Protein AF-A0A2W4RVE9-F1 (afdb_monomer_lite)

Structure (mmCIF, N/CA/C/O backbone):
data_AF-A0A2W4RVE9-F1
#
_entry.id   AF-A0A2W4RVE9-F1
#
loop_
_atom_site.group_PDB
_atom_site.id
_atom_site.type_symbol
_atom_site.label_atom_id
_atom_site.label_alt_id
_atom_site.label_comp_id
_atom_site.label_asym_id
_atom_site.label_entity_id
_atom_site.label_seq_id
_atom_site.pdbx_PDB_ins_code
_atom_site.Cartn_x
_atom_site.Cartn_y
_atom_site.Cartn_z
_atom_site.occupancy
_atom_site.B_iso_or_equiv
_atom_site.auth_seq_id
_atom_site.auth_comp_id
_atom_site.auth_asym_id
_atom_site.auth_atom_id
_atom_site.pdbx_PDB_model_num
ATOM 1 N N . MET A 1 1 ? -17.950 11.766 -15.616 1.00 36.06 1 MET A N 1
ATOM 2 C CA . MET A 1 1 ? -17.061 11.881 -16.793 1.00 36.06 1 MET A CA 1
ATOM 3 C C . MET A 1 1 ? -15.650 11.840 -16.234 1.00 36.06 1 MET A C 1
ATOM 5 O O . MET A 1 1 ? -15.195 12.850 -15.723 1.00 36.06 1 MET A O 1
ATOM 9 N N . ASN A 1 2 ? -15.035 10.657 -16.180 1.00 42.25 2 ASN A N 1
ATOM 10 C CA . ASN A 1 2 ? -13.788 10.447 -15.437 1.00 42.25 2 ASN A CA 1
ATOM 11 C C . ASN A 1 2 ? -12.613 10.933 -16.297 1.00 42.25 2 ASN A C 1
ATOM 13 O O . ASN A 1 2 ? -12.399 10.407 -17.390 1.00 42.25 2 ASN A O 1
ATOM 17 N N . ARG A 1 3 ? -11.886 11.955 -15.838 1.00 46.56 3 ARG A N 1
ATOM 18 C CA . ARG A 1 3 ? -10.631 12.409 -16.450 1.00 46.56 3 ARG A CA 1
ATOM 19 C C . ARG A 1 3 ? -9.486 11.777 -15.667 1.00 46.56 3 ARG A C 1
ATOM 21 O O . ARG A 1 3 ? -9.161 12.249 -14.592 1.00 46.56 3 ARG A O 1
ATOM 28 N N . GLY A 1 4 ? -8.912 10.696 -16.185 1.00 54.06 4 GLY A N 1
ATOM 29 C CA . GLY A 1 4 ? -7.700 10.107 -15.614 1.00 54.06 4 GLY A CA 1
ATOM 30 C C . GLY A 1 4 ? -6.490 10.492 -16.451 1.00 54.06 4 GLY A C 1
ATOM 31 O O . GLY A 1 4 ? -6.501 10.279 -17.667 1.00 54.06 4 GLY A O 1
ATOM 32 N N . SER A 1 5 ? -5.462 11.062 -15.824 1.00 63.12 5 SER A N 1
ATOM 33 C CA . SER A 1 5 ? -4.137 11.143 -16.436 1.00 63.12 5 SER A CA 1
ATOM 34 C C . SER A 1 5 ? -3.454 9.778 -16.293 1.00 63.12 5 SER A C 1
ATOM 36 O O . SER A 1 5 ? -3.726 9.043 -15.341 1.00 63.12 5 SER A O 1
ATOM 38 N N . ARG A 1 6 ? -2.649 9.384 -17.286 1.00 70.38 6 ARG A N 1
ATOM 39 C CA . ARG A 1 6 ? -1.879 8.135 -17.251 1.00 70.38 6 ARG A CA 1
ATOM 40 C C . ARG A 1 6 ? -0.422 8.443 -17.527 1.00 70.38 6 ARG A C 1
ATOM 42 O O . ARG A 1 6 ? -0.120 9.088 -18.533 1.00 70.38 6 ARG A O 1
ATOM 49 N N . ARG A 1 7 ? 0.466 7.943 -16.676 1.00 74.62 7 ARG A N 1
ATOM 50 C CA . ARG A 1 7 ? 1.914 8.022 -16.869 1.00 74.62 7 ARG A CA 1
ATOM 51 C C . ARG A 1 7 ? 2.497 6.629 -16.719 1.00 74.62 7 ARG A C 1
ATOM 53 O O . ARG A 1 7 ? 2.260 5.990 -15.707 1.00 74.62 7 ARG A O 1
ATOM 60 N N . CYS A 1 8 ? 3.248 6.173 -17.714 1.00 76.75 8 CYS A N 1
ATOM 61 C CA . CYS A 1 8 ? 3.976 4.912 -17.639 1.00 76.75 8 CYS A CA 1
ATOM 62 C C . CYS A 1 8 ? 5.449 5.172 -17.931 1.00 76.75 8 CYS A C 1
ATOM 64 O O . CYS A 1 8 ? 5.772 5.876 -18.892 1.00 76.75 8 CYS A O 1
ATOM 66 N N . ASP A 1 9 ? 6.322 4.581 -17.132 1.00 85.56 9 ASP A N 1
ATOM 67 C CA . ASP A 1 9 ? 7.734 4.420 -17.445 1.00 85.56 9 ASP A CA 1
ATOM 68 C C . ASP A 1 9 ? 8.138 2.941 -17.311 1.00 85.56 9 ASP A C 1
ATOM 70 O O . ASP A 1 9 ? 7.287 2.051 -17.340 1.00 85.56 9 ASP A O 1
ATOM 74 N N . TRP A 1 10 ? 9.441 2.661 -17.273 1.00 85.44 10 TRP A N 1
ATOM 75 C CA . TRP A 1 10 ? 9.952 1.290 -17.221 1.00 85.44 10 TRP A CA 1
ATOM 76 C C . TRP A 1 10 ? 9.731 0.605 -15.864 1.00 85.44 10 TRP A C 1
ATOM 78 O O . TRP A 1 10 ? 9.841 -0.615 -15.793 1.00 85.44 10 TRP A O 1
ATOM 88 N N . LEU A 1 11 ? 9.448 1.373 -14.810 1.00 90.88 11 LEU A N 1
ATOM 89 C CA . LEU A 1 11 ? 9.335 0.912 -13.429 1.00 90.88 11 LEU A CA 1
ATOM 90 C C . LEU A 1 11 ? 7.898 0.999 -12.908 1.00 90.88 11 LEU A C 1
ATOM 92 O O . LEU A 1 11 ? 7.471 0.129 -12.148 1.00 90.88 11 LEU A O 1
ATOM 96 N N . LEU A 1 12 ? 7.162 2.049 -13.273 1.00 92.88 12 LEU A N 1
ATOM 97 C CA . LEU A 1 12 ? 5.847 2.333 -12.713 1.00 92.88 12 LEU A CA 1
ATOM 98 C C . LEU A 1 12 ? 4.819 2.784 -13.751 1.00 92.88 12 LEU A C 1
ATOM 100 O O . LEU A 1 12 ? 5.131 3.334 -14.810 1.00 92.88 12 LEU A O 1
ATOM 104 N N . ALA A 1 13 ? 3.558 2.568 -13.396 1.00 92.81 13 ALA A N 1
ATOM 105 C CA . ALA A 1 13 ? 2.392 3.107 -14.068 1.00 92.81 13 ALA A CA 1
ATOM 106 C C . ALA A 1 13 ? 1.502 3.832 -13.052 1.00 92.81 13 ALA A C 1
ATOM 108 O O . ALA A 1 13 ? 1.200 3.297 -11.989 1.00 92.81 13 ALA A O 1
ATOM 109 N N . GLU A 1 14 ? 1.052 5.032 -13.396 1.00 93.75 14 GLU A N 1
ATOM 110 C CA . GLU A 1 14 ? 0.198 5.872 -12.559 1.00 93.75 14 GLU A CA 1
ATOM 111 C C . GLU A 1 14 ? -1.125 6.164 -13.252 1.00 93.75 14 GLU A C 1
ATOM 113 O O . GLU A 1 14 ? -1.175 6.402 -14.466 1.00 93.75 14 GLU A O 1
ATOM 118 N N . VAL A 1 15 ? -2.196 6.171 -12.462 1.00 91.62 15 VAL A N 1
ATOM 119 C CA . VAL A 1 15 ? -3.544 6.533 -12.892 1.00 91.62 15 VAL A CA 1
ATOM 120 C C . VAL A 1 15 ? -4.193 7.401 -11.822 1.00 91.62 15 VAL A C 1
ATOM 122 O O . VAL A 1 15 ? -4.331 6.976 -10.676 1.00 91.62 15 VAL A O 1
ATOM 125 N N . ASP A 1 16 ? -4.655 8.588 -12.208 1.00 91.12 16 ASP A N 1
ATOM 126 C CA . ASP A 1 16 ? -5.539 9.388 -11.359 1.00 91.12 16 ASP A CA 1
ATOM 127 C C . ASP A 1 16 ? -7.002 8.961 -11.575 1.00 91.12 16 ASP A C 1
ATOM 129 O O . ASP A 1 16 ? -7.470 8.788 -12.708 1.00 91.12 16 ASP A O 1
ATOM 133 N N . TYR A 1 17 ? -7.735 8.794 -10.481 1.00 85.88 17 TYR A N 1
ATOM 134 C CA . TYR A 1 17 ? -9.152 8.466 -10.446 1.00 85.88 17 TYR A CA 1
ATOM 135 C C . TYR A 1 17 ? -9.923 9.563 -9.717 1.00 85.88 17 TYR A C 1
ATOM 137 O O . TYR A 1 17 ? -9.652 9.862 -8.557 1.00 85.88 17 TYR A O 1
ATOM 145 N N . GLU A 1 18 ? -10.941 10.099 -10.386 1.00 86.38 18 GLU A N 1
ATOM 146 C CA . GLU A 1 18 ? -11.920 11.010 -9.800 1.00 86.38 18 GLU A CA 1
ATOM 147 C C . GLU A 1 18 ? -13.320 10.411 -9.960 1.00 86.38 18 GLU A C 1
ATOM 149 O O . GLU A 1 18 ? -13.780 10.171 -11.082 1.00 86.38 18 GLU A O 1
ATOM 154 N N . GLY A 1 19 ? -14.014 10.161 -8.851 1.00 76.12 19 GLY A N 1
ATOM 155 C CA . GLY A 1 19 ? -15.355 9.583 -8.878 1.00 76.12 19 GLY A CA 1
ATOM 156 C C . GLY A 1 19 ? -15.964 9.403 -7.491 1.00 76.12 19 GLY A C 1
ATOM 157 O O . GLY A 1 19 ? -15.266 9.106 -6.529 1.00 76.12 19 GLY A O 1
ATOM 158 N N . GLY A 1 20 ? -17.282 9.601 -7.377 1.00 69.94 20 GLY A N 1
ATOM 159 C CA . GLY A 1 20 ? -18.009 9.416 -6.112 1.00 69.94 20 GLY A CA 1
ATOM 160 C C . GLY A 1 20 ? -17.612 10.388 -4.992 1.00 69.94 20 GLY A C 1
ATOM 161 O O . GLY A 1 20 ? -17.781 10.055 -3.830 1.00 69.94 20 GLY A O 1
ATOM 162 N N . GLY A 1 21 ? -17.057 11.561 -5.325 1.00 74.94 21 GLY A N 1
ATOM 163 C CA . GLY A 1 21 ? -16.491 12.493 -4.338 1.00 74.94 21 GLY A CA 1
ATOM 164 C C . GLY A 1 21 ? -15.065 12.145 -3.895 1.00 74.94 21 GLY A C 1
ATOM 165 O O . GLY A 1 21 ? -14.500 12.855 -3.066 1.00 74.94 21 GLY A O 1
ATOM 166 N N . HIS A 1 22 ? -14.475 11.093 -4.472 1.00 78.88 22 HIS A N 1
ATOM 167 C CA . HIS A 1 22 ? -13.108 10.672 -4.209 1.00 78.88 22 HIS A CA 1
ATOM 168 C C . HIS A 1 22 ? -12.155 11.133 -5.312 1.00 78.88 22 HIS A C 1
ATOM 170 O O . HIS A 1 22 ? -12.508 11.103 -6.493 1.00 78.88 22 HIS A O 1
ATOM 176 N N . SER A 1 23 ? -10.947 11.532 -4.919 1.00 90.44 23 SER A N 1
ATOM 177 C CA . SER A 1 23 ? -9.825 11.789 -5.823 1.00 90.44 23 SER A CA 1
ATOM 178 C C . SER A 1 23 ? -8.623 11.024 -5.292 1.00 90.44 23 SER A C 1
ATOM 180 O O . SER A 1 23 ? -8.104 11.345 -4.216 1.00 90.44 23 SER A O 1
ATOM 182 N N . CYS A 1 24 ? -8.256 9.972 -6.019 1.00 93.88 24 CYS A N 1
ATOM 183 C CA . CYS A 1 24 ? -7.211 9.037 -5.641 1.00 93.88 24 CYS A CA 1
ATOM 184 C C . CYS A 1 24 ? -6.233 8.831 -6.795 1.00 93.88 24 CYS A C 1
ATOM 186 O O . CYS A 1 24 ? -6.641 8.706 -7.947 1.00 93.88 24 CYS A O 1
ATOM 188 N N . ARG A 1 25 ? -4.946 8.721 -6.482 1.00 95.19 25 ARG A N 1
ATOM 189 C CA . ARG A 1 25 ? -3.904 8.278 -7.402 1.00 95.19 25 ARG A CA 1
ATOM 190 C C . ARG A 1 25 ? -3.540 6.838 -7.093 1.00 95.19 25 ARG A C 1
ATOM 192 O O . ARG A 1 25 ? -3.233 6.515 -5.949 1.00 95.19 25 ARG A O 1
ATOM 199 N N . LEU A 1 26 ? -3.548 5.995 -8.117 1.00 94.88 26 LEU A N 1
ATOM 200 C CA . LEU A 1 26 ? -2.986 4.655 -8.062 1.00 94.88 26 LEU A CA 1
ATOM 201 C C . LEU A 1 26 ? -1.634 4.636 -8.753 1.00 94.88 26 LEU A C 1
ATOM 203 O O . LEU A 1 26 ? -1.521 5.080 -9.894 1.00 94.88 26 LEU A O 1
ATOM 207 N N . THR A 1 27 ? -0.655 4.039 -8.090 1.00 95.56 27 THR A N 1
ATOM 208 C CA . THR A 1 27 ? 0.665 3.755 -8.642 1.00 95.56 27 THR A CA 1
ATOM 209 C C . THR A 1 27 ? 0.900 2.251 -8.580 1.00 95.56 27 THR A C 1
ATOM 211 O O . THR A 1 27 ? 0.928 1.661 -7.502 1.00 95.56 27 THR A O 1
ATOM 214 N N . LEU A 1 28 ? 1.066 1.628 -9.743 1.00 95.31 28 LEU A N 1
ATOM 215 C CA . LEU A 1 28 ? 1.532 0.256 -9.904 1.00 95.31 28 LEU A CA 1
ATOM 216 C C . LEU A 1 28 ? 3.037 0.294 -10.154 1.00 95.31 28 LEU A C 1
ATOM 218 O O . LEU A 1 28 ? 3.488 0.985 -11.061 1.00 95.31 28 LEU A O 1
ATOM 222 N N . THR A 1 29 ? 3.806 -0.456 -9.378 1.00 96.00 29 THR A N 1
ATOM 223 C CA . THR A 1 29 ? 5.268 -0.497 -9.448 1.00 96.00 29 THR A CA 1
ATOM 224 C C . THR A 1 29 ? 5.727 -1.926 -9.708 1.00 96.00 29 THR A C 1
ATOM 226 O O . THR A 1 29 ? 5.420 -2.819 -8.920 1.00 96.00 29 THR A O 1
ATOM 229 N N . ASP A 1 30 ? 6.485 -2.161 -10.776 1.00 95.19 30 ASP A N 1
ATOM 230 C CA . ASP A 1 30 ? 7.166 -3.437 -11.010 1.00 95.19 30 ASP A CA 1
ATOM 231 C C . ASP A 1 30 ? 8.499 -3.443 -10.249 1.00 95.19 30 ASP A C 1
ATOM 233 O O . ASP A 1 30 ? 9.522 -2.942 -10.712 1.00 95.19 30 ASP A O 1
ATOM 237 N N . MET A 1 31 ? 8.500 -4.027 -9.052 1.00 94.06 31 MET A N 1
ATOM 238 C CA . MET A 1 31 ? 9.665 -4.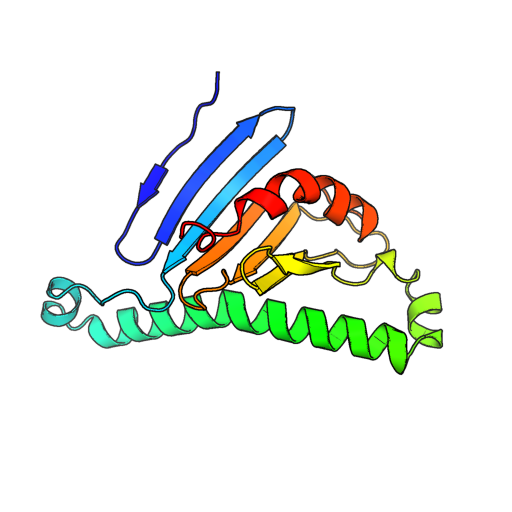059 -8.159 1.00 94.06 31 MET A CA 1
ATOM 239 C C . MET A 1 31 ? 10.795 -4.964 -8.676 1.00 94.06 31 MET A C 1
ATOM 241 O O . MET A 1 31 ? 11.855 -5.037 -8.053 1.00 94.06 31 MET A O 1
ATOM 245 N N . GLN A 1 32 ? 10.578 -5.665 -9.792 1.00 93.06 32 GLN A N 1
ATOM 246 C CA . GLN A 1 32 ? 11.564 -6.504 -10.474 1.00 93.06 32 GLN A CA 1
ATOM 247 C C . GLN A 1 32 ? 11.715 -6.106 -11.952 1.00 93.06 32 GLN A C 1
ATOM 249 O O . GLN A 1 32 ? 12.133 -6.921 -12.780 1.00 93.06 32 GLN A O 1
ATOM 254 N N . ALA A 1 33 ? 11.372 -4.857 -12.288 1.00 93.06 33 ALA A N 1
ATOM 255 C CA . ALA A 1 33 ? 11.483 -4.333 -13.638 1.00 93.06 33 ALA A CA 1
ATOM 256 C C . ALA A 1 33 ? 12.900 -4.503 -14.200 1.00 93.06 33 ALA A C 1
ATOM 258 O O . ALA A 1 33 ? 13.909 -4.261 -13.529 1.00 93.06 33 ALA A O 1
ATOM 259 N N . GLN A 1 34 ? 12.979 -4.890 -15.473 1.00 91.50 34 GLN A N 1
ATOM 260 C CA . GLN A 1 34 ? 14.253 -4.947 -16.179 1.00 91.50 34 GLN A CA 1
ATOM 261 C C . GLN A 1 34 ? 14.736 -3.526 -16.468 1.00 91.50 34 GLN A C 1
ATOM 263 O O . GLN A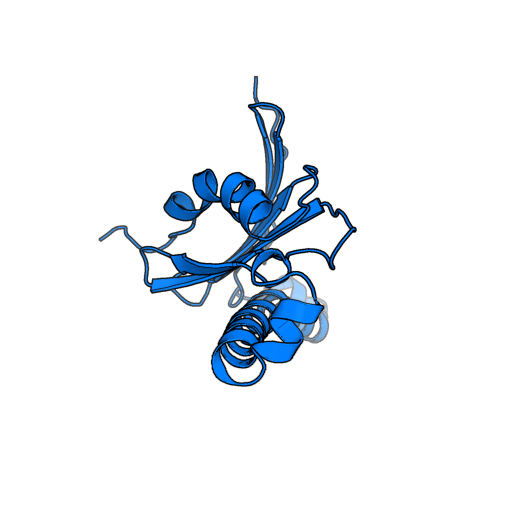 1 34 ? 14.026 -2.744 -17.096 1.00 91.50 34 GLN A O 1
ATOM 268 N N . ILE A 1 35 ? 15.961 -3.208 -16.040 1.00 89.50 35 ILE A N 1
ATOM 269 C CA . ILE A 1 35 ? 16.566 -1.896 -16.282 1.00 89.50 35 ILE A CA 1
ATOM 270 C C . ILE A 1 35 ? 16.812 -1.728 -17.791 1.00 89.50 35 ILE A C 1
ATOM 272 O O . ILE A 1 35 ? 17.580 -2.516 -18.360 1.00 89.50 35 ILE A O 1
ATOM 276 N N . PRO A 1 36 ? 16.231 -0.697 -18.432 1.00 89.56 36 PRO A N 1
ATOM 277 C CA . PRO A 1 36 ? 16.415 -0.432 -19.853 1.00 89.56 36 PRO A CA 1
ATOM 278 C C . PRO A 1 36 ? 17.890 -0.339 -20.272 1.00 89.56 36 PRO A C 1
ATOM 280 O O . PRO A 1 36 ? 18.722 0.254 -19.580 1.00 89.56 36 PRO A O 1
ATOM 283 N N . ALA A 1 37 ? 18.220 -0.916 -21.431 1.00 88.75 37 ALA A N 1
ATOM 284 C CA . ALA A 1 37 ? 19.593 -0.972 -21.940 1.00 88.75 37 ALA A CA 1
ATOM 285 C C . ALA A 1 37 ? 20.193 0.418 -22.229 1.00 88.75 37 ALA A C 1
ATOM 287 O O . ALA A 1 37 ? 21.403 0.612 -22.130 1.00 88.75 37 ALA A O 1
ATOM 288 N N . ASP A 1 38 ? 19.364 1.411 -22.547 1.00 88.06 38 ASP A N 1
ATOM 289 C CA . ASP A 1 38 ? 19.797 2.790 -22.770 1.00 88.06 38 ASP A CA 1
ATOM 290 C C . ASP A 1 38 ? 20.253 3.484 -21.476 1.00 88.06 38 ASP A C 1
ATOM 292 O O . ASP A 1 38 ? 21.176 4.295 -21.522 1.00 88.06 38 ASP A O 1
ATOM 296 N N . LEU A 1 39 ? 19.689 3.131 -20.314 1.00 84.56 39 LEU A N 1
ATOM 297 C CA . LEU A 1 39 ? 20.193 3.596 -19.015 1.00 84.56 39 LEU A CA 1
ATOM 298 C C . LEU A 1 39 ? 21.546 2.965 -18.675 1.00 84.56 39 LEU A C 1
ATOM 300 O O . LEU A 1 39 ? 22.405 3.629 -18.093 1.00 84.56 39 LEU A O 1
ATOM 304 N N . GLN A 1 40 ? 21.763 1.714 -19.089 1.00 77.19 40 GLN A N 1
ATOM 305 C CA . GLN A 1 40 ? 23.056 1.038 -18.947 1.00 77.19 40 GLN A CA 1
ATOM 306 C C . GLN A 1 40 ? 24.125 1.727 -19.804 1.00 77.19 40 GLN A C 1
ATOM 308 O O . GLN A 1 40 ? 25.218 2.010 -19.321 1.00 77.19 40 GLN A O 1
ATOM 313 N N . ALA A 1 41 ? 23.780 2.073 -21.047 1.00 78.44 41 ALA A N 1
ATOM 314 C CA . ALA A 1 41 ? 24.671 2.765 -21.977 1.00 78.44 41 ALA A CA 1
ATOM 315 C C . ALA A 1 41 ? 25.025 4.202 -21.548 1.00 78.44 41 ALA A C 1
ATOM 317 O O . ALA A 1 41 ? 26.033 4.741 -21.994 1.00 78.44 41 ALA A O 1
ATOM 318 N N . ARG A 1 42 ? 24.207 4.827 -20.690 1.00 87.31 42 ARG A N 1
ATOM 319 C CA . ARG A 1 42 ? 24.408 6.192 -20.168 1.00 87.31 42 ARG A CA 1
ATOM 320 C C . ARG A 1 42 ? 25.132 6.242 -18.817 1.00 87.31 42 ARG A C 1
ATOM 322 O O . ARG A 1 42 ? 25.107 7.283 -18.174 1.00 87.31 42 ARG A O 1
ATOM 329 N N . GLU A 1 43 ? 25.713 5.130 -18.362 1.00 86.38 43 GLU A N 1
ATOM 330 C CA . GLU A 1 43 ? 26.339 4.994 -17.032 1.00 86.38 43 GLU A CA 1
ATOM 331 C C . GLU A 1 43 ? 25.377 5.271 -15.853 1.00 86.38 43 GLU A C 1
ATOM 333 O O . GLU A 1 43 ? 25.799 5.475 -14.717 1.00 86.38 43 GLU A O 1
ATOM 338 N N . LEU A 1 44 ? 24.059 5.215 -16.086 1.00 90.94 44 LEU A N 1
ATOM 339 C CA . LEU A 1 44 ? 23.022 5.432 -15.067 1.00 90.94 44 LEU A CA 1
ATOM 340 C C . LEU A 1 44 ? 22.591 4.138 -14.365 1.00 90.94 44 LEU A C 1
ATOM 342 O O . LEU A 1 44 ? 21.649 4.146 -13.572 1.00 90.94 44 LEU A O 1
ATOM 346 N N . LEU A 1 45 ? 23.278 3.022 -14.626 1.00 89.06 45 LEU A N 1
ATOM 347 C CA . LEU A 1 45 ? 22.961 1.725 -14.031 1.00 89.06 45 LEU A CA 1
ATOM 348 C C . LEU A 1 45 ? 22.923 1.754 -12.487 1.00 89.06 45 LEU A C 1
ATOM 350 O O . LEU A 1 45 ? 21.944 1.244 -11.940 1.00 89.06 45 LEU A O 1
ATOM 354 N N . PRO A 1 46 ? 23.882 2.376 -11.764 1.00 92.44 46 PRO A N 1
ATOM 355 C CA . PRO A 1 46 ? 23.817 2.434 -10.301 1.00 92.44 46 PRO A CA 1
ATOM 356 C C . PRO A 1 46 ? 22.584 3.189 -9.793 1.00 92.44 46 PRO A C 1
ATOM 358 O O . PRO A 1 46 ? 21.965 2.785 -8.811 1.00 92.44 46 PRO A O 1
ATOM 361 N N . VAL A 1 47 ? 22.194 4.261 -10.492 1.00 91.75 47 VAL A N 1
ATOM 362 C CA . VAL A 1 47 ? 20.999 5.044 -10.153 1.00 91.75 47 VAL A CA 1
ATOM 363 C C . VAL A 1 47 ? 19.747 4.199 -10.362 1.00 91.75 47 VAL A C 1
ATOM 365 O O . VAL A 1 47 ? 18.928 4.107 -9.455 1.00 91.75 47 VAL A O 1
ATOM 368 N N . ALA A 1 48 ? 19.624 3.521 -11.506 1.00 90.81 48 ALA A N 1
ATOM 369 C CA . ALA A 1 48 ? 18.478 2.662 -11.801 1.00 90.81 48 ALA A CA 1
ATOM 370 C C . ALA A 1 48 ? 18.357 1.477 -10.824 1.00 90.81 48 ALA A C 1
ATOM 372 O O . ALA A 1 48 ? 17.251 1.139 -10.399 1.00 90.81 48 ALA A O 1
ATOM 373 N N . GLN A 1 49 ? 19.482 0.878 -10.415 1.00 93.31 49 GLN A N 1
ATOM 374 C CA . GLN A 1 49 ? 19.512 -0.167 -9.384 1.00 93.31 49 GLN A CA 1
ATOM 375 C C . GLN A 1 49 ? 19.032 0.358 -8.030 1.00 93.31 49 GLN A C 1
ATOM 377 O O . GLN A 1 49 ? 18.206 -0.289 -7.387 1.00 93.31 49 GLN A O 1
ATOM 382 N N . LEU A 1 50 ? 19.500 1.540 -7.616 1.00 94.31 50 LEU A N 1
ATOM 383 C CA . LEU A 1 50 ? 19.036 2.181 -6.388 1.00 94.31 50 LEU A CA 1
ATOM 384 C C . LEU A 1 50 ? 17.536 2.497 -6.459 1.00 94.31 50 LEU A C 1
ATOM 386 O O . LEU A 1 50 ? 16.816 2.229 -5.501 1.00 94.31 50 LEU A O 1
ATOM 390 N N . THR A 1 51 ? 17.041 3.002 -7.593 1.00 93.00 51 THR A N 1
ATOM 391 C CA . THR A 1 51 ? 15.606 3.255 -7.798 1.00 93.00 51 THR A CA 1
ATOM 392 C C . THR A 1 51 ? 14.784 1.978 -7.617 1.00 93.00 51 THR A C 1
ATOM 394 O O . THR A 1 51 ? 13.789 2.002 -6.898 1.00 93.00 51 THR A O 1
ATOM 397 N N . LEU A 1 52 ? 15.213 0.852 -8.198 1.00 93.38 52 LEU A N 1
ATOM 398 C CA . LEU A 1 52 ? 14.525 -0.435 -8.054 1.00 93.38 52 LEU A CA 1
ATOM 399 C C . LEU A 1 52 ? 14.542 -0.941 -6.599 1.00 93.38 52 LEU A C 1
ATOM 401 O O . LEU A 1 52 ? 13.527 -1.414 -6.088 1.00 93.38 52 LEU A O 1
ATOM 405 N N . GLN A 1 53 ? 15.674 -0.795 -5.903 1.00 94.88 53 GLN A N 1
ATOM 406 C CA . GLN A 1 53 ? 15.789 -1.147 -4.483 1.00 94.88 53 GLN A CA 1
ATOM 407 C C . GLN A 1 53 ? 14.849 -0.309 -3.613 1.00 94.88 53 GLN A C 1
ATOM 409 O O . GLN A 1 53 ? 14.133 -0.860 -2.778 1.00 94.88 53 GLN A O 1
ATOM 414 N N . MET A 1 54 ? 14.811 1.007 -3.834 1.00 94.88 54 MET A N 1
ATOM 415 C CA . MET A 1 54 ? 13.906 1.911 -3.124 1.00 94.88 54 MET A CA 1
ATOM 416 C C . MET A 1 54 ? 12.442 1.590 -3.423 1.00 94.88 54 MET A C 1
ATOM 418 O O . MET A 1 54 ? 11.631 1.550 -2.504 1.00 94.88 54 MET A O 1
ATOM 422 N N . ALA A 1 55 ? 12.104 1.304 -4.681 1.00 93.00 55 ALA A N 1
ATOM 423 C CA . ALA A 1 55 ? 10.761 0.901 -5.083 1.00 93.00 55 ALA A CA 1
ATOM 424 C C . ALA A 1 55 ? 10.291 -0.356 -4.334 1.00 93.00 55 ALA A C 1
ATOM 426 O O . ALA A 1 55 ? 9.178 -0.380 -3.811 1.00 93.00 55 ALA A O 1
ATOM 427 N N . SER A 1 56 ? 11.156 -1.367 -4.215 1.00 94.31 56 SER A N 1
ATOM 428 C CA . SER A 1 56 ? 10.875 -2.576 -3.433 1.00 94.31 56 SER A CA 1
ATOM 429 C C . SER A 1 56 ? 10.726 -2.278 -1.935 1.00 94.31 56 SER A C 1
ATOM 431 O O . SER A 1 56 ? 9.741 -2.683 -1.311 1.00 94.31 56 SER A O 1
ATOM 433 N N . ALA A 1 57 ? 11.654 -1.510 -1.354 1.00 95.88 57 ALA A N 1
ATOM 434 C CA . ALA A 1 57 ? 11.633 -1.154 0.066 1.00 95.88 57 ALA A CA 1
ATOM 435 C C . ALA A 1 57 ? 10.380 -0.348 0.454 1.00 95.88 57 ALA A C 1
ATOM 437 O O . ALA A 1 57 ? 9.749 -0.645 1.468 1.00 95.88 57 ALA A O 1
ATOM 438 N N . ASN A 1 58 ? 9.966 0.602 -0.389 1.00 94.81 58 ASN A N 1
ATOM 439 C CA . ASN A 1 58 ? 8.785 1.441 -0.172 1.00 94.81 58 ASN A CA 1
ATOM 440 C C . ASN A 1 58 ? 7.471 0.648 -0.103 1.00 94.81 58 ASN A C 1
ATOM 442 O O . ASN A 1 58 ? 6.495 1.159 0.436 1.00 94.81 58 ASN A O 1
ATOM 446 N N . HIS A 1 59 ? 7.439 -0.591 -0.601 1.00 96.75 59 HIS A N 1
ATOM 447 C CA . HIS A 1 59 ? 6.276 -1.469 -0.472 1.00 96.75 59 HIS A CA 1
ATOM 448 C C . HIS A 1 59 ? 6.467 -2.510 0.635 1.00 96.75 59 HIS A C 1
ATOM 450 O O . HIS A 1 59 ? 5.590 -2.685 1.483 1.00 96.75 59 HIS A O 1
ATOM 456 N N . ARG A 1 60 ? 7.622 -3.188 0.669 1.00 96.38 60 ARG A N 1
ATOM 457 C CA . ARG A 1 60 ? 7.875 -4.287 1.618 1.00 96.38 60 ARG A CA 1
ATOM 458 C C . ARG A 1 60 ? 7.952 -3.799 3.056 1.00 96.38 60 ARG A C 1
ATOM 460 O O . ARG A 1 60 ? 7.278 -4.359 3.918 1.00 96.38 60 ARG A O 1
ATOM 467 N N . THR A 1 61 ? 8.717 -2.739 3.313 1.00 96.56 61 THR A N 1
ATOM 468 C CA . THR A 1 61 ? 8.968 -2.267 4.678 1.00 96.56 61 THR A CA 1
ATOM 469 C C . THR A 1 61 ? 7.691 -1.788 5.370 1.00 96.56 61 THR A C 1
ATOM 471 O O . THR A 1 61 ? 7.437 -2.257 6.479 1.00 96.56 61 THR A O 1
ATOM 474 N N . PRO A 1 62 ? 6.832 -0.939 4.765 1.00 96.12 62 PRO A N 1
ATOM 475 C CA . PRO A 1 62 ? 5.589 -0.531 5.420 1.00 96.12 62 PRO A CA 1
ATOM 476 C C . PRO A 1 62 ? 4.643 -1.697 5.706 1.00 96.12 62 PRO A C 1
ATOM 478 O O . PRO A 1 62 ? 4.016 -1.720 6.762 1.00 96.12 62 PRO A O 1
ATOM 481 N N . ILE A 1 63 ? 4.559 -2.682 4.804 1.00 96.94 63 ILE A N 1
ATOM 482 C CA . ILE A 1 63 ? 3.731 -3.875 5.015 1.00 96.94 63 ILE A CA 1
ATOM 483 C C . ILE A 1 63 ? 4.272 -4.685 6.192 1.00 96.94 63 ILE A C 1
ATOM 485 O O . ILE A 1 63 ? 3.532 -4.972 7.128 1.00 96.94 63 ILE A O 1
ATOM 489 N N . GLU A 1 64 ? 5.557 -5.032 6.190 1.00 96.31 64 GL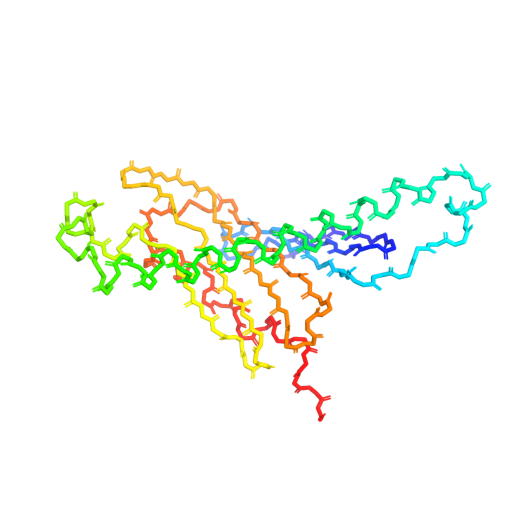U A N 1
ATOM 490 C CA . GLU A 1 64 ? 6.166 -5.822 7.266 1.00 96.31 64 GLU A CA 1
ATOM 491 C C . GLU A 1 64 ? 6.038 -5.129 8.623 1.00 96.31 64 GLU A C 1
ATOM 493 O O . GLU A 1 64 ? 5.569 -5.741 9.585 1.00 96.31 64 GLU A O 1
ATOM 498 N N . MET A 1 65 ? 6.367 -3.838 8.678 1.00 96.06 65 MET A N 1
ATOM 499 C CA . MET A 1 65 ? 6.240 -3.028 9.887 1.00 96.06 65 MET A CA 1
ATOM 500 C C . MET A 1 65 ? 4.786 -2.894 10.335 1.00 96.06 65 MET A C 1
ATOM 502 O O . MET A 1 65 ? 4.519 -2.963 11.530 1.00 96.06 65 MET A O 1
ATOM 506 N N . GLY A 1 66 ? 3.837 -2.739 9.409 1.00 95.75 66 GLY A N 1
ATOM 507 C CA . GLY A 1 66 ? 2.412 -2.640 9.724 1.00 95.75 66 GLY A CA 1
ATOM 508 C C . GLY A 1 66 ? 1.879 -3.901 10.398 1.00 95.75 66 GLY A C 1
ATOM 509 O O . GLY A 1 66 ? 1.235 -3.815 11.444 1.00 95.75 66 GLY A O 1
ATOM 510 N N . PHE A 1 67 ? 2.195 -5.075 9.842 1.00 96.38 67 PHE A N 1
ATOM 511 C CA . PHE A 1 67 ? 1.820 -6.365 10.432 1.00 96.38 67 PHE A CA 1
ATOM 512 C C . PHE A 1 67 ? 2.472 -6.558 11.806 1.00 96.38 67 PHE A C 1
ATOM 514 O O . PHE A 1 67 ? 1.774 -6.825 12.781 1.00 96.38 67 PHE A O 1
ATOM 521 N N . GLN A 1 68 ? 3.789 -6.348 11.905 1.00 95.19 68 GLN A N 1
ATOM 522 C CA . GLN A 1 68 ? 4.521 -6.486 13.167 1.00 95.19 68 GLN A CA 1
ATOM 523 C C . GLN A 1 68 ? 4.008 -5.528 14.244 1.00 95.19 68 GLN A C 1
ATOM 525 O O . GLN A 1 68 ? 3.831 -5.931 15.391 1.00 95.19 68 GLN A O 1
ATOM 530 N N . HIS A 1 69 ? 3.758 -4.266 13.889 1.00 92.62 69 HIS A N 1
ATOM 531 C CA . HIS A 1 69 ? 3.264 -3.264 14.823 1.00 92.62 69 HIS A CA 1
ATOM 532 C C . HIS A 1 69 ? 1.873 -3.628 15.338 1.00 92.62 69 HIS A C 1
ATOM 534 O O . HIS A 1 69 ? 1.646 -3.603 16.548 1.00 92.62 69 HIS A O 1
ATOM 540 N N . ARG A 1 70 ? 0.958 -4.018 14.442 1.00 93.69 70 ARG A N 1
ATOM 541 C CA . ARG A 1 70 ? -0.392 -4.427 14.834 1.00 93.69 70 ARG A CA 1
ATOM 542 C C . ARG A 1 70 ? -0.361 -5.652 15.748 1.00 93.69 70 ARG A C 1
ATOM 544 O O . ARG A 1 70 ? -0.988 -5.621 16.805 1.00 93.69 70 ARG A O 1
ATOM 551 N N . ASP A 1 71 ? 0.396 -6.684 15.385 1.00 93.62 71 ASP A N 1
ATOM 552 C CA . ASP A 1 71 ? 0.517 -7.904 16.189 1.00 93.62 71 ASP A CA 1
ATOM 553 C C . ASP A 1 71 ? 1.120 -7.612 17.569 1.00 93.62 71 ASP A C 1
ATOM 555 O O . ASP A 1 71 ? 0.573 -8.041 18.586 1.00 93.62 71 ASP A O 1
ATOM 559 N N . LEU A 1 72 ? 2.195 -6.817 17.630 1.00 92.25 72 LEU A N 1
ATOM 560 C CA . LEU A 1 72 ? 2.839 -6.428 18.886 1.00 92.25 72 LEU A CA 1
ATOM 561 C C . LEU A 1 72 ? 1.873 -5.680 19.814 1.00 92.25 72 LEU A C 1
ATOM 563 O O . LEU A 1 72 ? 1.813 -5.976 21.008 1.00 92.25 72 LEU A O 1
ATOM 567 N N . MET A 1 73 ? 1.120 -4.717 19.278 1.00 92.38 73 MET A N 1
ATOM 568 C CA . MET A 1 73 ? 0.189 -3.910 20.068 1.00 92.38 73 MET A CA 1
ATOM 569 C C . MET A 1 73 ? -0.974 -4.741 20.609 1.00 92.38 73 MET A C 1
ATOM 571 O O . MET A 1 73 ? -1.334 -4.594 21.774 1.00 92.38 73 MET A O 1
ATOM 575 N N . LEU A 1 74 ? -1.521 -5.649 19.798 1.00 90.50 74 LEU A N 1
ATOM 576 C CA . LEU A 1 74 ? -2.638 -6.504 20.202 1.00 90.50 74 LEU A CA 1
ATOM 577 C C . LEU A 1 74 ? -2.229 -7.594 21.201 1.00 90.50 74 LEU A C 1
ATOM 579 O O . LEU A 1 74 ? -3.020 -7.943 22.072 1.00 90.50 74 LEU A O 1
ATOM 583 N N . GLN A 1 75 ? -1.019 -8.146 21.079 1.00 89.12 75 GLN A N 1
ATOM 584 C CA . GLN A 1 75 ? -0.610 -9.322 21.856 1.00 89.12 75 GLN A CA 1
ATOM 585 C C . GLN A 1 75 ? 0.204 -8.978 23.105 1.00 89.12 75 GLN A C 1
ATOM 587 O O . GLN A 1 75 ? 0.095 -9.674 24.112 1.00 89.12 75 GLN A O 1
ATOM 592 N N . ALA A 1 76 ? 1.038 -7.936 23.051 1.00 82.25 76 ALA A N 1
ATOM 593 C CA . ALA A 1 76 ? 2.032 -7.670 24.091 1.00 82.25 76 ALA A CA 1
ATOM 594 C C . ALA A 1 76 ? 1.825 -6.346 24.837 1.00 82.25 76 ALA A C 1
ATOM 596 O O . ALA A 1 76 ? 2.455 -6.146 25.874 1.00 82.25 76 ALA A O 1
ATOM 597 N N . ARG A 1 77 ? 1.011 -5.424 24.304 1.00 88.25 77 ARG A N 1
ATOM 598 C CA . ARG A 1 77 ? 0.874 -4.045 24.814 1.00 88.25 77 ARG A CA 1
ATOM 599 C C . ARG A 1 77 ? -0.576 -3.549 24.785 1.00 88.25 77 ARG A C 1
ATOM 601 O O . ARG A 1 77 ? -0.831 -2.398 24.434 1.00 88.25 77 ARG A O 1
ATOM 608 N N . ALA A 1 78 ? -1.522 -4.426 25.125 1.00 85.88 78 ALA A N 1
ATOM 609 C CA . ALA A 1 78 ? -2.951 -4.109 25.103 1.00 85.88 78 ALA A CA 1
ATOM 610 C C . ALA A 1 78 ? -3.318 -2.943 26.045 1.00 85.88 78 ALA A C 1
ATOM 612 O O . ALA A 1 78 ? -4.148 -2.109 25.703 1.00 85.88 78 ALA A O 1
ATOM 613 N N . ASP A 1 79 ? -2.634 -2.833 27.184 1.00 89.38 79 ASP A N 1
ATOM 614 C CA . ASP A 1 79 ? -2.739 -1.719 28.130 1.00 89.38 79 ASP A CA 1
ATOM 615 C C . ASP A 1 79 ? -2.371 -0.371 27.490 1.00 89.38 79 ASP A C 1
ATOM 617 O O . ASP A 1 79 ? -3.102 0.613 27.606 1.00 89.38 79 ASP A O 1
ATOM 621 N N . LEU A 1 80 ? -1.264 -0.326 26.747 1.00 88.88 80 LEU A N 1
ATOM 622 C CA . LEU A 1 80 ? -0.864 0.880 26.023 1.00 88.88 80 LEU A CA 1
ATOM 623 C C . LEU A 1 80 ? -1.767 1.167 24.837 1.00 88.88 80 LEU A C 1
ATOM 625 O O . LEU A 1 80 ? -1.986 2.331 24.513 1.00 88.88 80 LEU A O 1
ATOM 629 N N . LEU A 1 81 ? -2.290 0.129 24.187 1.00 89.62 81 LEU A N 1
ATOM 630 C CA . LEU A 1 81 ? -3.235 0.300 23.097 1.00 89.62 81 LEU A CA 1
ATOM 631 C C . LEU A 1 81 ? -4.483 1.046 23.573 1.00 89.62 81 LEU A C 1
ATOM 633 O O . LEU A 1 81 ? -4.892 2.004 22.925 1.00 89.62 81 LEU A O 1
ATOM 637 N N . GLU A 1 82 ? -5.045 0.669 24.722 1.00 88.12 82 GLU A N 1
ATOM 638 C CA . GLU A 1 82 ? -6.174 1.386 25.322 1.00 88.12 82 GLU A CA 1
ATOM 639 C C . GLU A 1 82 ? -5.828 2.852 25.622 1.00 88.12 82 GLU A C 1
ATOM 641 O O . GLU A 1 82 ? -6.598 3.747 25.272 1.00 88.12 82 GLU A O 1
ATOM 646 N N . MET A 1 83 ? -4.640 3.120 26.178 1.00 87.00 83 MET A N 1
ATOM 647 C CA . MET A 1 83 ? -4.178 4.487 26.458 1.00 87.00 83 MET A CA 1
ATOM 648 C C . MET A 1 83 ? -4.017 5.351 25.200 1.00 87.00 83 MET A C 1
ATOM 650 O O . MET A 1 83 ? -4.197 6.564 25.271 1.00 87.00 83 MET A O 1
ATOM 65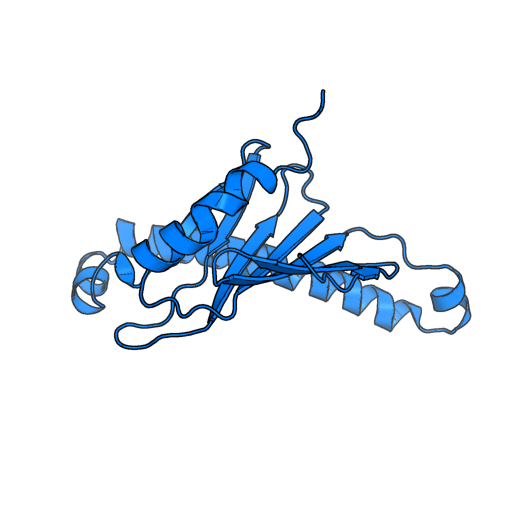4 N N . MET A 1 84 ? -3.680 4.745 24.060 1.00 86.06 84 MET A N 1
ATOM 655 C CA . MET A 1 84 ? -3.495 5.444 22.784 1.00 86.06 84 MET A CA 1
ATOM 656 C C . MET A 1 84 ? -4.792 5.621 21.984 1.00 86.06 84 MET A C 1
ATOM 658 O O . MET A 1 84 ? -4.742 6.140 20.876 1.00 86.06 84 MET A O 1
ATOM 662 N N . GLY A 1 85 ? -5.950 5.198 22.502 1.00 85.19 85 GLY A N 1
ATOM 663 C CA . GLY A 1 85 ? -7.231 5.310 21.792 1.00 85.19 85 GLY A CA 1
ATOM 664 C C . GLY A 1 85 ? -7.716 4.018 21.133 1.00 85.19 85 GLY A C 1
ATOM 665 O O . GLY A 1 85 ? -8.643 4.049 20.325 1.00 85.19 85 GLY A O 1
ATOM 666 N N . GLY A 1 86 ? -7.133 2.877 21.497 1.00 91.06 86 GLY A N 1
ATOM 667 C CA . GLY A 1 86 ? -7.582 1.553 21.084 1.00 91.06 86 GLY A CA 1
ATOM 668 C C . GLY A 1 86 ? -7.152 1.168 19.670 1.00 91.06 86 GLY A C 1
ATOM 669 O O . GLY A 1 86 ? -6.248 1.745 19.075 1.00 91.06 86 GLY A O 1
ATOM 670 N N . VAL A 1 87 ? -7.820 0.161 19.107 1.00 92.62 87 VAL A N 1
ATOM 671 C CA . VAL A 1 87 ? -7.500 -0.387 17.775 1.00 92.62 87 VAL A CA 1
ATOM 672 C C . VAL A 1 87 ? -7.601 0.632 16.637 1.00 92.62 87 VAL A C 1
ATOM 674 O O . VAL A 1 87 ? -7.007 0.410 15.585 1.00 92.62 87 VAL A O 1
ATOM 677 N N . GLU A 1 88 ? -8.312 1.743 16.850 1.00 94.44 88 GLU A N 1
ATOM 678 C CA . GLU A 1 88 ? -8.498 2.800 15.855 1.00 94.44 88 GLU A CA 1
ATOM 679 C C . GLU A 1 88 ? -7.213 3.543 15.501 1.00 94.44 88 GLU A C 1
ATOM 681 O O . GLU A 1 88 ? -7.174 4.161 14.445 1.00 94.44 88 GLU A O 1
ATOM 686 N N . VAL A 1 89 ? -6.163 3.464 16.324 1.00 93.38 89 VAL A N 1
ATOM 687 C CA . VAL A 1 89 ? -4.858 4.072 16.006 1.00 93.38 89 VAL A CA 1
ATOM 688 C C . VAL A 1 89 ? -3.884 3.120 15.322 1.00 93.38 89 VAL A C 1
ATOM 690 O O . VAL A 1 89 ? -2.773 3.512 14.974 1.00 93.38 89 VAL A O 1
ATOM 693 N N . LEU A 1 90 ? -4.263 1.851 15.160 1.00 95.12 90 LEU A N 1
ATOM 694 C CA . LEU A 1 90 ? -3.403 0.863 14.522 1.00 95.12 90 LEU A CA 1
ATOM 695 C C . LEU A 1 90 ? -3.597 0.881 13.009 1.00 95.12 90 LEU A C 1
ATOM 697 O O . LEU A 1 90 ? -4.726 1.042 12.542 1.00 95.12 90 LEU A O 1
ATOM 701 N N . PRO A 1 91 ? -2.538 0.603 12.230 1.00 96.19 91 PRO A N 1
ATOM 702 C CA . PRO A 1 91 ? -2.689 0.376 10.805 1.00 96.19 91 PRO A CA 1
ATOM 703 C C . PRO A 1 91 ? -3.661 -0.781 10.554 1.00 96.19 91 PRO A C 1
ATOM 705 O O . PRO A 1 91 ? -3.679 -1.787 11.282 1.00 96.19 91 PRO A O 1
ATOM 708 N N . VAL A 1 92 ? -4.454 -0.655 9.493 1.00 97.50 92 VAL A N 1
ATOM 709 C CA . VAL A 1 92 ? -5.253 -1.774 8.986 1.00 97.50 92 VAL A CA 1
ATOM 710 C C . VAL A 1 92 ? -4.327 -2.640 8.153 1.00 97.50 92 VAL A C 1
ATOM 712 O O . VAL A 1 92 ? -3.633 -2.144 7.271 1.00 97.50 92 VAL A O 1
ATOM 715 N N . VAL A 1 93 ? -4.303 -3.937 8.425 1.00 97.62 93 VAL A N 1
ATOM 716 C CA . VAL A 1 93 ? -3.490 -4.896 7.673 1.00 97.62 93 VAL A CA 1
ATOM 717 C C . VAL A 1 93 ? -4.375 -6.033 7.208 1.00 97.62 93 VAL A C 1
ATOM 719 O O . VAL A 1 93 ? -5.321 -6.412 7.900 1.00 97.62 93 VAL A O 1
ATOM 722 N N . GLY A 1 94 ? -4.063 -6.598 6.050 1.00 96.88 94 GLY A N 1
ATOM 723 C CA . GLY A 1 94 ? -4.834 -7.712 5.526 1.00 96.88 94 GLY A CA 1
ATOM 724 C C . GLY A 1 94 ? -4.164 -8.420 4.364 1.00 96.88 94 GLY A C 1
ATOM 725 O O . GLY A 1 94 ? -3.039 -8.109 3.961 1.00 96.88 94 GLY A O 1
ATOM 726 N N . ARG A 1 95 ? -4.866 -9.428 3.851 1.00 96.12 95 ARG A N 1
ATOM 727 C CA . ARG A 1 95 ? -4.427 -10.230 2.710 1.00 96.12 95 ARG A CA 1
ATOM 728 C C . ARG A 1 95 ? -5.333 -9.989 1.516 1.00 96.12 95 ARG A C 1
ATOM 730 O O . ARG A 1 95 ? -6.543 -9.847 1.669 1.00 96.12 95 ARG A O 1
ATOM 737 N N . LEU A 1 96 ? -4.725 -9.958 0.340 1.00 95.25 96 LEU A N 1
ATOM 738 C CA . LEU A 1 96 ? -5.423 -9.911 -0.935 1.00 95.25 96 LEU A CA 1
ATOM 739 C C . LEU A 1 96 ? -5.917 -11.316 -1.326 1.00 95.25 96 LEU A C 1
ATOM 741 O O . LEU A 1 96 ? -5.356 -12.313 -0.858 1.00 95.25 96 LEU A O 1
ATOM 745 N N . PRO A 1 97 ? -6.934 -11.420 -2.203 1.00 91.62 97 PRO A N 1
ATOM 746 C CA . PRO A 1 97 ? -7.438 -12.706 -2.693 1.00 91.62 97 PRO A CA 1
ATOM 747 C C . PRO A 1 97 ? -6.383 -13.614 -3.342 1.00 91.62 97 PRO A C 1
ATOM 749 O O . PRO A 1 97 ? -6.500 -14.832 -3.266 1.00 91.62 97 PRO A O 1
ATOM 752 N N . ASP A 1 98 ? -5.348 -13.036 -3.954 1.00 91.38 98 ASP A N 1
ATOM 753 C CA . ASP A 1 98 ? -4.235 -13.758 -4.585 1.00 91.38 98 ASP A CA 1
ATOM 754 C C . ASP A 1 98 ? -3.116 -14.146 -3.599 1.00 91.38 98 ASP A C 1
ATOM 756 O O . ASP A 1 98 ? -2.050 -14.602 -4.002 1.00 91.38 98 ASP A O 1
ATOM 760 N N . GLY A 1 99 ? -3.336 -13.965 -2.294 1.00 92.88 99 GLY A N 1
ATOM 761 C CA . GLY A 1 99 ? -2.338 -14.225 -1.257 1.00 92.88 99 GLY A CA 1
ATOM 762 C C . GLY A 1 99 ? -1.384 -13.057 -0.999 1.00 92.88 99 GLY A C 1
ATOM 763 O O . GLY A 1 99 ? -0.583 -13.140 -0.060 1.00 92.88 99 GLY A O 1
ATOM 764 N N . GLY A 1 100 ? -1.506 -11.963 -1.759 1.00 95.44 100 GLY A N 1
ATOM 765 C CA . GLY A 1 100 ? -0.811 -10.706 -1.506 1.00 95.44 100 GLY A CA 1
ATOM 766 C C . GLY A 1 100 ? -1.131 -10.114 -0.131 1.00 95.44 100 GLY A C 1
ATOM 767 O O . GLY A 1 100 ? -1.976 -10.607 0.624 1.00 95.44 100 GLY A O 1
ATOM 768 N N . ARG A 1 101 ? -0.442 -9.034 0.227 1.00 97.31 101 ARG A N 1
ATOM 769 C CA . ARG A 1 101 ? -0.586 -8.359 1.527 1.00 97.31 101 ARG A CA 1
ATOM 770 C C . ARG A 1 101 ? -0.774 -6.872 1.323 1.00 97.31 101 ARG A C 1
ATOM 772 O O . ARG A 1 101 ? -0.205 -6.306 0.396 1.00 97.31 101 ARG A O 1
ATOM 779 N N . TYR A 1 102 ? -1.514 -6.243 2.222 1.00 98.19 102 TYR A N 1
ATOM 780 C CA . TYR A 1 102 ? -1.657 -4.797 2.231 1.00 98.19 102 TYR A CA 1
ATOM 781 C C . TYR A 1 102 ? -1.614 -4.232 3.645 1.00 9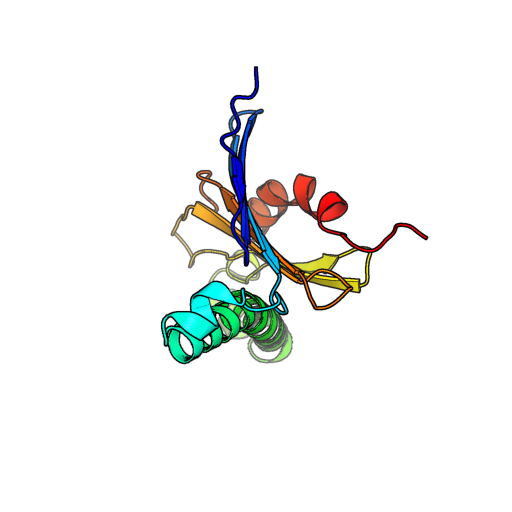8.19 102 TYR A C 1
ATOM 783 O O . TYR A 1 102 ? -1.904 -4.919 4.629 1.00 98.19 102 TYR A O 1
ATOM 791 N N . VAL A 1 103 ? -1.263 -2.955 3.708 1.00 98.31 103 VAL A N 1
ATOM 792 C CA . VAL A 1 103 ? -1.365 -2.092 4.874 1.00 98.31 103 VAL A CA 1
ATOM 793 C C . VAL A 1 103 ? -2.060 -0.798 4.461 1.00 98.31 103 VAL A C 1
ATOM 795 O O . VAL A 1 103 ? -1.804 -0.260 3.385 1.00 98.31 103 VAL A O 1
ATOM 798 N N . ILE A 1 104 ? -2.939 -0.295 5.315 1.00 98.12 104 ILE A N 1
ATOM 799 C CA . ILE A 1 104 ? -3.508 1.044 5.214 1.00 98.12 104 ILE A CA 1
ATOM 800 C C . ILE A 1 104 ? -2.938 1.848 6.372 1.00 98.12 104 ILE A C 1
ATOM 802 O O . ILE A 1 104 ? -3.024 1.431 7.533 1.00 98.12 104 ILE A O 1
ATOM 806 N N . GLN A 1 105 ? -2.325 2.979 6.042 1.00 95.94 105 GLN A N 1
ATOM 807 C CA . GLN A 1 105 ? -1.777 3.889 7.032 1.00 95.94 105 GLN A CA 1
ATOM 808 C C . GLN A 1 105 ? -2.914 4.583 7.776 1.00 95.94 105 GLN A C 1
ATOM 810 O O . GLN A 1 105 ? -3.934 4.954 7.195 1.00 95.94 105 GLN A O 1
ATOM 815 N N . VAL A 1 106 ? -2.729 4.727 9.082 1.00 95.44 106 VAL A N 1
ATOM 816 C CA . VAL A 1 106 ? -3.687 5.362 9.978 1.00 95.44 106 VAL A CA 1
ATOM 817 C C . VAL A 1 106 ? -2.939 6.458 10.729 1.00 95.44 106 VAL A C 1
ATOM 819 O O . VAL A 1 106 ? -1.854 6.183 11.253 1.00 95.44 106 VAL A O 1
ATOM 822 N N . PRO A 1 107 ? -3.459 7.695 10.752 1.00 91.50 107 PRO A N 1
ATOM 823 C CA . PRO A 1 107 ? -2.796 8.779 11.454 1.00 91.50 107 PRO A CA 1
ATOM 824 C C . PRO A 1 107 ? -2.865 8.578 12.976 1.00 91.50 107 PRO A C 1
ATOM 826 O O . PRO A 1 107 ? -3.719 7.840 13.478 1.00 91.50 107 PRO A O 1
ATOM 829 N N . PRO A 1 108 ? -1.990 9.251 13.741 1.00 87.00 108 PRO A N 1
ATOM 830 C CA . PRO A 1 108 ? -2.060 9.238 15.196 1.00 87.00 108 PRO A CA 1
ATOM 831 C C . PRO A 1 108 ? -3.402 9.766 15.720 1.00 87.00 108 PRO A C 1
ATOM 833 O O . PRO A 1 108 ? -4.087 10.550 15.061 1.00 87.00 108 PRO A O 1
ATOM 836 N N . GLN A 1 109 ? -3.743 9.395 16.955 1.00 86.81 109 GLN A N 1
ATOM 837 C CA . GLN A 1 109 ? -4.987 9.817 17.597 1.00 86.81 109 GLN A CA 1
ATOM 838 C C . GLN A 1 109 ? -5.200 11.339 17.533 1.00 86.81 109 GLN A C 1
ATOM 840 O O . GLN A 1 109 ? -4.307 12.123 17.859 1.00 86.81 109 GLN A O 1
ATOM 845 N N . GLY A 1 110 ? -6.414 11.752 17.162 1.00 85.31 110 GLY A N 1
ATOM 846 C CA . GLY A 1 110 ? -6.803 13.164 17.106 1.00 85.31 110 GLY A CA 1
ATOM 847 C C . GLY A 1 110 ? -6.243 13.926 15.904 1.00 85.31 110 GLY A C 1
ATOM 848 O O . GLY A 1 110 ? -6.444 15.136 15.818 1.00 85.31 110 GLY A O 1
ATOM 849 N N . GLN A 1 111 ? -5.565 13.238 14.984 1.00 89.56 111 GLN A N 1
ATOM 850 C CA . GLN A 1 111 ? -5.114 13.788 13.712 1.00 89.56 111 GLN A CA 1
ATOM 851 C C . GLN A 1 111 ? -5.960 13.234 12.566 1.00 89.56 111 GLN A C 1
ATOM 853 O O . GLN A 1 111 ? -6.645 12.218 12.697 1.00 89.56 111 GLN A O 1
ATOM 858 N N . SER A 1 112 ? -5.900 13.921 11.433 1.00 90.94 112 SER A N 1
ATOM 859 C CA . SER A 1 112 ? -6.370 13.401 10.161 1.00 90.94 112 SER A CA 1
ATOM 860 C C . SER A 1 112 ? -5.280 13.592 9.121 1.00 90.94 112 SER A C 1
ATOM 862 O O . SER A 1 112 ? -4.540 14.575 9.186 1.00 90.94 112 SER A O 1
ATOM 864 N N . ASP A 1 113 ? -5.179 12.653 8.193 1.00 93.25 113 ASP A N 1
ATOM 865 C CA . ASP A 1 113 ? -4.255 12.749 7.067 1.00 93.25 113 ASP A CA 1
ATOM 866 C C . ASP A 1 113 ? -4.891 12.150 5.812 1.00 93.25 113 ASP A C 1
ATOM 868 O O . ASP A 1 113 ? -5.923 11.476 5.886 1.00 93.25 113 ASP A O 1
ATOM 872 N N . GLU A 1 114 ? -4.293 12.406 4.656 1.00 93.94 114 GLU A N 1
ATOM 873 C CA . GLU A 1 114 ? -4.681 11.774 3.400 1.00 93.94 114 GLU A CA 1
ATOM 874 C C . GLU A 1 114 ? -4.572 10.244 3.500 1.00 93.94 114 GLU A C 1
ATOM 876 O O . GLU A 1 114 ? -3.669 9.680 4.121 1.00 93.94 114 GLU A O 1
ATOM 881 N N . GLY A 1 115 ? -5.540 9.544 2.910 1.00 94.56 115 GLY A N 1
ATOM 882 C CA . GLY A 1 115 ? -5.584 8.091 2.957 1.00 94.56 115 GLY A CA 1
ATOM 883 C C . GLY A 1 115 ? -4.489 7.471 2.096 1.00 94.56 115 GLY A C 1
ATOM 884 O O . GLY A 1 115 ? -4.417 7.742 0.896 1.00 94.56 115 GLY A O 1
ATOM 885 N N . VAL A 1 116 ? -3.709 6.555 2.674 1.00 97.25 116 VAL A N 1
ATOM 886 C CA . VAL A 1 116 ? -2.678 5.802 1.946 1.00 97.25 116 VAL A CA 1
ATOM 887 C C . VAL A 1 116 ? -2.830 4.302 2.176 1.00 97.25 116 VAL A C 1
ATOM 889 O O . VAL A 1 116 ? -2.758 3.821 3.308 1.00 97.25 116 VAL A O 1
ATOM 892 N N . LEU A 1 117 ? -2.986 3.551 1.086 1.00 97.94 117 LEU A N 1
ATOM 893 C CA . LEU A 1 117 ? -2.905 2.091 1.054 1.00 97.94 117 LEU A CA 1
ATOM 894 C C . LEU A 1 117 ? -1.644 1.671 0.303 1.00 97.94 117 LEU A C 1
ATOM 896 O O . LEU A 1 117 ? -1.378 2.160 -0.792 1.00 97.94 117 LEU A O 1
ATOM 900 N N . ILE A 1 118 ? -0.907 0.717 0.865 1.00 98.12 118 ILE A N 1
ATOM 901 C CA . ILE A 1 118 ? 0.265 0.092 0.249 1.00 98.12 118 ILE A CA 1
ATOM 902 C C . ILE A 1 118 ? 0.030 -1.415 0.215 1.00 98.12 118 ILE A C 1
ATOM 904 O O . ILE A 1 118 ? -0.301 -2.023 1.232 1.00 98.12 118 ILE A O 1
ATOM 908 N N . ALA A 1 119 ? 0.214 -2.031 -0.944 1.00 97.81 119 ALA A N 1
ATOM 909 C CA . ALA A 1 119 ? 0.040 -3.457 -1.148 1.00 97.81 119 ALA A CA 1
ATOM 910 C C . ALA A 1 119 ? 1.180 -4.064 -1.969 1.00 97.81 119 ALA A C 1
ATOM 912 O O . ALA A 1 119 ? 1.846 -3.388 -2.752 1.00 97.81 119 ALA A O 1
ATOM 913 N N . ILE A 1 120 ? 1.373 -5.366 -1.790 1.00 96.50 120 ILE A N 1
ATOM 914 C CA . ILE A 1 120 ? 2.152 -6.232 -2.671 1.00 96.50 120 ILE A CA 1
ATOM 915 C C . ILE A 1 120 ? 1.212 -7.333 -3.147 1.00 96.50 120 ILE A C 1
ATOM 917 O O . ILE A 1 120 ? 0.583 -8.007 -2.323 1.00 96.50 120 ILE A O 1
ATOM 921 N N . ALA A 1 121 ? 1.108 -7.491 -4.465 1.00 93.88 121 ALA A N 1
ATOM 922 C CA . ALA A 1 121 ? 0.305 -8.536 -5.088 1.00 93.88 121 ALA A CA 1
ATOM 923 C C . ALA A 1 121 ? 0.856 -9.938 -4.775 1.00 93.88 121 ALA A C 1
ATOM 925 O O . ALA A 1 121 ? 2.004 -10.098 -4.354 1.00 93.88 121 ALA A O 1
ATOM 926 N N . GLY A 1 122 ? 0.046 -10.974 -4.995 1.00 89.62 122 GLY A N 1
ATOM 927 C CA . GLY A 1 122 ? 0.418 -12.366 -4.703 1.00 89.62 122 GLY A CA 1
ATOM 928 C C . GLY A 1 122 ? 1.645 -12.882 -5.465 1.00 89.62 122 GLY A C 1
ATOM 929 O O . GLY A 1 122 ? 2.262 -13.857 -5.045 1.00 89.62 122 GLY A O 1
ATOM 930 N N . ASP A 1 123 ? 2.035 -12.215 -6.553 1.00 89.38 123 ASP A N 1
ATOM 931 C CA . ASP A 1 123 ? 3.231 -12.541 -7.336 1.00 89.38 123 ASP A CA 1
ATOM 932 C C . ASP A 1 123 ? 4.553 -12.013 -6.745 1.00 89.38 123 ASP A C 1
ATOM 934 O O . ASP A 1 123 ? 5.618 -12.308 -7.287 1.00 89.38 123 ASP A O 1
ATOM 938 N N . ASP A 1 124 ? 4.497 -11.229 -5.658 1.00 90.12 124 ASP A N 1
ATOM 939 C CA . ASP A 1 124 ? 5.641 -10.590 -4.980 1.00 90.12 124 ASP A CA 1
ATOM 940 C C . ASP A 1 124 ? 6.535 -9.722 -5.900 1.00 90.12 124 ASP A C 1
ATOM 942 O O . ASP A 1 124 ? 7.662 -9.335 -5.557 1.00 90.12 124 ASP A O 1
ATOM 946 N N . ARG A 1 125 ? 6.027 -9.392 -7.090 1.00 93.81 125 ARG A N 1
ATOM 947 C CA . ARG A 1 125 ? 6.679 -8.564 -8.102 1.00 93.81 125 ARG A CA 1
ATOM 948 C C . ARG A 1 125 ? 6.074 -7.174 -8.136 1.00 93.81 125 ARG A C 1
ATOM 950 O O . ARG A 1 125 ? 6.815 -6.200 -8.249 1.00 93.81 125 ARG A O 1
ATOM 957 N N . HIS A 1 126 ? 4.756 -7.076 -8.014 1.00 95.38 126 HIS A N 1
ATOM 958 C CA . HIS A 1 126 ? 4.061 -5.808 -8.172 1.00 95.38 126 HIS A CA 1
ATOM 959 C C . HIS A 1 126 ? 3.693 -5.183 -6.828 1.00 95.38 126 HIS A C 1
ATOM 961 O O . HIS A 1 126 ? 2.966 -5.762 -6.018 1.00 95.38 126 HIS A O 1
ATOM 967 N N . GLY A 1 127 ? 4.203 -3.974 -6.612 1.00 96.75 127 GLY A N 1
ATOM 968 C CA . GLY A 1 127 ? 3.784 -3.078 -5.546 1.00 96.75 127 GLY A CA 1
ATOM 969 C C . GLY A 1 127 ? 2.645 -2.185 -6.029 1.00 96.75 127 GLY A C 1
ATOM 970 O O . GLY A 1 127 ? 2.657 -1.721 -7.170 1.00 96.75 127 GLY A O 1
ATOM 971 N N . ILE A 1 128 ? 1.651 -1.949 -5.182 1.00 96.75 128 ILE A N 1
ATOM 972 C CA . ILE A 1 128 ? 0.537 -1.048 -5.472 1.00 96.75 128 ILE A CA 1
ATOM 973 C C . ILE A 1 128 ? 0.448 -0.027 -4.346 1.00 96.75 128 ILE A C 1
ATOM 975 O O . ILE A 1 128 ? 0.360 -0.400 -3.180 1.00 96.75 128 ILE A O 1
ATOM 979 N N . THR A 1 129 ? 0.424 1.254 -4.693 1.00 97.31 129 THR A N 1
ATOM 980 C CA . THR A 1 129 ? 0.123 2.337 -3.754 1.00 97.31 129 THR A CA 1
ATOM 981 C C . THR A 1 129 ? -1.137 3.057 -4.212 1.00 97.31 129 THR A C 1
ATOM 983 O O . THR A 1 129 ? -1.250 3.417 -5.383 1.00 97.31 129 THR A O 1
ATOM 986 N N . ILE A 1 130 ? -2.084 3.271 -3.302 1.00 96.88 130 ILE A N 1
ATOM 987 C CA . ILE A 1 130 ? -3.240 4.142 -3.522 1.00 96.88 130 ILE A CA 1
ATOM 988 C C . ILE A 1 130 ? -3.152 5.306 -2.555 1.00 96.88 130 ILE A C 1
ATOM 990 O O . ILE A 1 130 ? -3.134 5.107 -1.343 1.00 96.88 130 ILE A O 1
ATOM 994 N N . HIS A 1 131 ? -3.145 6.512 -3.102 1.00 96.81 131 HIS A N 1
ATOM 995 C CA . HIS A 1 131 ? -3.149 7.749 -2.346 1.00 96.81 131 HIS A CA 1
ATOM 996 C C . HIS A 1 131 ? -4.444 8.509 -2.615 1.00 96.81 131 HIS A C 1
ATOM 998 O O . HIS A 1 131 ? -4.684 8.934 -3.742 1.00 96.81 131 HIS A O 1
ATOM 1004 N N . CYS A 1 132 ? -5.274 8.701 -1.600 1.00 95.50 132 CYS A N 1
ATOM 1005 C CA . CYS A 1 132 ? -6.556 9.384 -1.692 1.00 95.50 132 CYS A CA 1
ATOM 1006 C C . CYS A 1 132 ? -6.517 10.696 -0.905 1.00 95.50 132 CYS A C 1
ATOM 1008 O O . 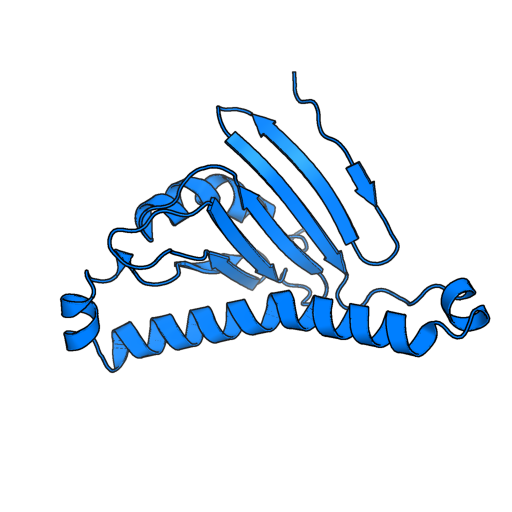CYS A 1 132 ? -6.155 10.714 0.262 1.00 95.50 132 CYS A O 1
ATOM 1010 N N . SER A 1 133 ? -6.982 11.783 -1.520 1.00 94.50 133 SER A N 1
ATOM 1011 C CA . SER A 1 133 ? -7.093 13.113 -0.883 1.00 94.50 133 SER A CA 1
ATOM 1012 C C . SER A 1 133 ? -8.073 13.167 0.300 1.00 94.50 133 SER A C 1
ATOM 1014 O O . SER A 1 133 ? -8.135 14.148 1.042 1.00 94.50 133 SER A O 1
ATOM 1016 N N . GLN A 1 134 ? -8.898 12.130 0.460 1.00 93.38 134 GLN A N 1
ATOM 1017 C CA . GLN A 1 134 ? -9.853 12.026 1.554 1.00 93.38 134 GLN A CA 1
ATOM 1018 C C . GLN A 1 134 ? -9.119 11.796 2.866 1.00 93.38 134 GLN A C 1
ATOM 1020 O O . GLN A 1 134 ? -8.231 10.952 2.960 1.00 93.38 134 GLN A O 1
ATOM 1025 N N . GLN A 1 135 ? -9.558 12.535 3.877 1.00 94.62 135 GLN A N 1
ATOM 1026 C CA . GLN A 1 135 ? -8.998 12.462 5.210 1.00 94.62 135 GLN A CA 1
ATOM 1027 C C . GLN A 1 135 ? -9.443 11.174 5.910 1.00 94.62 135 GLN A C 1
ATOM 1029 O O . GLN A 1 135 ? -10.634 10.859 5.966 1.00 94.62 135 GLN A O 1
ATOM 1034 N N . VAL A 1 136 ? -8.476 10.458 6.464 1.00 95.00 136 VAL A N 1
ATOM 1035 C CA . VAL A 1 136 ? -8.645 9.311 7.355 1.00 95.00 136 VAL A CA 1
ATOM 1036 C C . VAL A 1 136 ? -8.441 9.800 8.786 1.00 95.00 136 VAL A C 1
ATOM 1038 O O . VAL A 1 136 ? -7.567 10.622 9.034 1.00 95.00 136 VAL A O 1
ATOM 1041 N N . THR A 1 137 ? -9.240 9.318 9.735 1.00 94.69 137 THR A N 1
ATOM 1042 C CA . THR A 1 137 ? -9.175 9.707 11.161 1.00 94.69 137 THR A CA 1
ATOM 1043 C C . THR A 1 137 ? -8.910 8.530 12.103 1.00 94.69 137 THR A C 1
ATOM 1045 O O . THR A 1 137 ? -8.773 8.721 13.309 1.00 94.69 137 THR A O 1
ATOM 1048 N N . GLY A 1 138 ? -8.866 7.312 11.564 1.00 95.88 138 GLY A N 1
ATOM 1049 C CA . GLY A 1 138 ? -8.747 6.069 12.321 1.00 95.88 138 GLY A CA 1
ATOM 1050 C C . GLY A 1 138 ? -8.925 4.840 11.433 1.00 95.88 138 GLY A C 1
ATOM 1051 O O . GLY A 1 138 ? -9.354 4.958 10.277 1.00 95.88 138 GLY A O 1
ATOM 1052 N N . ALA A 1 139 ? -8.615 3.664 11.973 1.00 96.50 139 ALA A N 1
ATOM 1053 C CA . ALA A 1 139 ? -8.663 2.383 11.272 1.00 96.50 139 ALA A CA 1
ATOM 1054 C C . ALA A 1 139 ? -10.004 2.126 10.565 1.00 96.50 139 ALA A C 1
ATOM 1056 O O . ALA A 1 139 ? -10.004 1.782 9.384 1.00 96.50 139 ALA A O 1
ATOM 1057 N N . SER A 1 140 ? -11.138 2.373 11.228 1.00 96.06 140 SER A N 1
ATOM 1058 C CA . SER A 1 140 ? -12.467 2.152 10.638 1.00 96.06 140 SER A CA 1
ATOM 1059 C C . SER A 1 140 ? -12.732 3.064 9.435 1.00 96.06 140 SER A C 1
ATOM 1061 O O . SER A 1 140 ? -13.274 2.630 8.418 1.00 96.06 140 SER A O 1
ATOM 1063 N N . SER A 1 141 ? -12.326 4.336 9.519 1.00 95.88 141 SER A N 1
ATOM 1064 C CA . SER A 1 141 ? -12.464 5.280 8.398 1.00 95.88 141 SER A CA 1
ATOM 1065 C C . SER A 1 141 ? -11.552 4.913 7.222 1.00 95.88 141 SER A C 1
ATOM 1067 O O . SER A 1 141 ? -11.960 5.025 6.066 1.00 95.88 141 SER A O 1
ATOM 1069 N N . ALA A 1 142 ? -10.346 4.418 7.518 1.00 96.56 142 ALA A N 1
ATOM 1070 C CA . ALA A 1 142 ? -9.380 3.970 6.526 1.00 96.56 142 ALA A CA 1
ATOM 1071 C C . ALA A 1 142 ? -9.898 2.724 5.795 1.00 96.56 142 ALA A C 1
ATOM 1073 O O . ALA A 1 142 ? -9.896 2.665 4.567 1.00 96.56 142 ALA A O 1
ATOM 1074 N N . GLU A 1 143 ? -10.403 1.746 6.549 1.00 96.62 143 GLU A N 1
ATOM 1075 C CA . GLU A 1 143 ? -10.999 0.533 6.001 1.00 96.62 143 GLU A CA 1
ATOM 1076 C C . GLU A 1 143 ? -12.208 0.861 5.123 1.00 96.62 143 GLU A C 1
ATOM 1078 O O . GLU A 1 143 ? -12.285 0.373 4.000 1.00 96.62 143 GLU A O 1
ATOM 1083 N N . ALA A 1 144 ? -13.099 1.754 5.559 1.00 95.56 144 ALA A N 1
ATOM 1084 C CA . ALA A 1 144 ? -14.241 2.177 4.752 1.00 95.56 144 ALA A CA 1
ATOM 1085 C C . ALA A 1 144 ? -13.825 2.864 3.438 1.00 95.56 144 ALA A C 1
ATOM 1087 O O . ALA A 1 144 ? -14.427 2.604 2.394 1.00 95.56 144 ALA A O 1
ATOM 1088 N N . LEU A 1 145 ? -12.787 3.711 3.470 1.00 95.06 145 LEU A N 1
ATOM 1089 C CA . LEU A 1 145 ? -12.265 4.392 2.282 1.00 95.06 145 LEU A CA 1
ATOM 1090 C C . LEU A 1 145 ? -11.669 3.402 1.270 1.00 95.06 145 LEU A C 1
ATOM 1092 O O . LEU A 1 145 ? -11.871 3.555 0.063 1.00 95.06 145 LEU A O 1
ATOM 1096 N N . PHE A 1 146 ? -10.946 2.386 1.749 1.00 95.56 146 PHE A N 1
ATOM 1097 C CA . PHE A 1 146 ? -10.198 1.471 0.887 1.00 95.56 146 PHE A CA 1
ATOM 1098 C C . PHE A 1 146 ? -10.882 0.131 0.591 1.00 95.56 146 PHE A C 1
ATOM 1100 O O . PHE A 1 146 ? -10.489 -0.539 -0.366 1.00 95.56 146 PHE A O 1
ATOM 1107 N N . ALA A 1 147 ? -11.930 -0.247 1.327 1.00 94.25 147 ALA A N 1
ATOM 1108 C CA . ALA A 1 147 ? -12.686 -1.484 1.115 1.00 94.25 147 ALA A CA 1
ATOM 1109 C C . ALA A 1 147 ? -13.120 -1.713 -0.346 1.00 94.25 147 ALA A C 1
ATOM 1111 O O . ALA A 1 147 ? -12.975 -2.841 -0.821 1.00 94.25 147 ALA A O 1
ATOM 1112 N N . PRO A 1 148 ? -13.573 -0.692 -1.108 1.00 91.44 148 PRO A N 1
ATOM 1113 C CA . PRO A 1 148 ? -13.936 -0.881 -2.512 1.00 91.44 148 PRO A CA 1
ATOM 1114 C C . PRO A 1 148 ? -12.757 -1.252 -3.420 1.00 91.44 148 PRO A C 1
ATOM 1116 O O . PRO A 1 148 ? -12.965 -1.845 -4.473 1.00 91.44 148 PRO A O 1
ATOM 1119 N N . TRP A 1 149 ? -11.526 -0.904 -3.041 1.00 91.25 149 TRP A N 1
ATOM 1120 C CA . TRP A 1 149 ? -10.336 -1.136 -3.859 1.00 91.25 149 TRP A CA 1
ATOM 1121 C C . TRP A 1 149 ? -9.779 -2.545 -3.681 1.00 91.25 149 TRP A C 1
ATOM 1123 O O . TRP A 1 149 ? -9.386 -3.167 -4.664 1.00 91.25 149 TRP A O 1
ATOM 1133 N N . ILE A 1 150 ? -9.770 -3.056 -2.444 1.00 93.81 150 ILE A N 1
ATOM 1134 C CA . ILE A 1 150 ? -9.085 -4.299 -2.045 1.00 93.81 150 ILE A CA 1
ATOM 1135 C C . ILE A 1 150 ? -9.383 -5.499 -2.970 1.00 93.81 150 ILE A C 1
ATOM 1137 O O . ILE A 1 150 ? -8.425 -6.150 -3.395 1.00 93.81 150 ILE A O 1
ATOM 1141 N N . PRO A 1 151 ? -10.642 -5.795 -3.362 1.00 89.62 151 PRO A N 1
ATOM 1142 C CA . PRO A 1 151 ? -10.940 -6.926 -4.249 1.00 89.62 151 PRO A CA 1
ATOM 1143 C C . PRO A 1 151 ? -10.296 -6.825 -5.639 1.00 89.62 151 PRO A C 1
ATOM 1145 O O . PRO A 1 151 ? -10.116 -7.839 -6.308 1.00 89.62 151 PRO A O 1
ATOM 1148 N N . HIS A 1 152 ? -9.955 -5.613 -6.080 1.00 89.31 152 HIS A N 1
ATOM 1149 C CA . HIS A 1 152 ? -9.392 -5.331 -7.400 1.00 89.31 152 HIS A CA 1
ATOM 1150 C C . HIS A 1 152 ? -7.861 -5.248 -7.407 1.00 89.31 152 HIS A C 1
ATOM 1152 O O . HIS A 1 152 ? -7.271 -5.099 -8.473 1.00 89.31 152 HIS A O 1
ATOM 1158 N N . LEU A 1 153 ? -7.214 -5.344 -6.241 1.00 91.31 153 LEU A N 1
ATOM 1159 C CA . LEU A 1 153 ? -5.752 -5.283 -6.120 1.00 91.31 153 LEU A CA 1
ATOM 1160 C C . LEU A 1 153 ? -5.063 -6.621 -6.369 1.00 91.31 153 LEU A C 1
ATOM 1162 O O . LEU A 1 153 ? -3.843 -6.660 -6.502 1.00 91.31 153 LEU A O 1
ATOM 1166 N N . ALA A 1 154 ? -5.827 -7.709 -6.438 1.00 87.56 154 ALA A N 1
ATOM 1167 C CA . ALA A 1 154 ? -5.297 -9.002 -6.828 1.00 87.56 154 ALA A CA 1
ATOM 1168 C C . ALA A 1 154 ? -4.929 -8.978 -8.320 1.00 87.56 154 ALA A C 1
ATOM 1170 O O . ALA A 1 154 ? -5.804 -8.980 -9.187 1.00 87.56 154 ALA A O 1
ATOM 1171 N N . LEU A 1 155 ? -3.630 -8.966 -8.617 1.00 81.06 155 LEU A N 1
ATOM 1172 C CA . LEU A 1 155 ? -3.110 -8.995 -9.990 1.00 81.06 155 LEU A CA 1
ATOM 1173 C C . LEU A 1 155 ? -2.912 -10.433 -10.494 1.00 81.06 155 LEU A C 1
ATOM 1175 O O . LEU A 1 155 ? -2.749 -10.651 -11.694 1.00 81.06 155 LEU A O 1
ATOM 1179 N N . GLY A 1 156 ? -2.993 -11.415 -9.588 1.00 61.97 156 GLY A N 1
ATOM 1180 C CA . GLY A 1 156 ? -2.816 -12.837 -9.863 1.00 61.97 156 GLY A CA 1
ATOM 1181 C C . GLY A 1 156 ? -3.962 -13.710 -9.353 1.00 61.97 156 GLY A C 1
ATOM 1182 O O . GLY A 1 156 ? -3.767 -14.521 -8.460 1.00 61.97 156 GLY A O 1
ATOM 1183 N N . ALA A 1 157 ? -5.151 -13.596 -9.948 1.00 47.12 157 ALA A N 1
ATOM 1184 C CA . ALA A 1 157 ? -6.201 -14.623 -9.850 1.00 47.12 157 ALA A CA 1
ATOM 1185 C C . ALA A 1 157 ? -6.856 -14.898 -11.216 1.00 47.12 157 ALA A C 1
ATOM 1187 O O . ALA A 1 157 ? -8.067 -15.074 -11.330 1.00 47.12 157 ALA A O 1
ATOM 1188 N N . SER A 1 158 ? -6.060 -14.891 -12.289 1.00 41.44 158 SER A N 1
ATOM 1189 C CA . SER A 1 158 ? -6.512 -15.300 -13.621 1.00 41.44 158 SER A CA 1
ATOM 1190 C C . SER A 1 158 ? -5.732 -16.524 -14.097 1.00 41.44 158 SER A C 1
ATOM 1192 O O . SER A 1 158 ? -4.774 -16.390 -14.855 1.00 41.44 158 SER A O 1
ATOM 1194 N N . ARG A 1 159 ? -6.286 -17.684 -13.706 1.00 38.38 159 ARG A N 1
ATOM 1195 C CA . ARG A 1 159 ? -6.017 -19.085 -14.095 1.00 38.38 159 ARG A CA 1
ATOM 1196 C C . ARG A 1 159 ? -5.079 -19.884 -13.202 1.00 38.38 159 ARG A C 1
ATOM 1198 O O . ARG A 1 159 ? -3.874 -19.576 -13.165 1.00 38.38 159 ARG A O 1
#

Sequence (159 aa):
MNRGSRRCDWLLAEVDYEGGGHSCRLTLTDMQAQIPADLQARELLPVAQLTLQMASANHRTPIEMGFQHRDLMLQARADLLEMMGGVEVLPVVGRLPDGGRYVIQVPPQGQSDEGVLIAIAGDDRHGITIHCSQQVTGASSAEALFAPWIPHLALGASR

Secondary structure (DSSP, 8-state):
-----EEE-SSEEEEEEEETTEEEEEEEEETTPPPPHHHHHTT-HHHHHHHHHHHHHHHHHHHHHHHHHHHHHHHH-HHHHHHTTGGGGSPEEEE-TTS-EEEE--PPTT--EEEEEEEE-TTSSEEEEEEEEEEE-SHHHHHHHHTTTGGG--S----

Foldseek 3Di:
DWDWDWDDDQFKIKIWTDDPNWTKIKIKGQLPGDDDVVCVVVVNVVVVVVVSVVSLCVQVVCQVCLVVVLCCCVPPPVVVCVVQPHQFQGWDKDAAPLRKIKTWHADGAPDWDWTWMWIQENVNRMIMIMTIRDIHRTRVSNCVVCVVPRNVPHPPPDD

pLDDT: mean 89.31, std 11.71, range [36.06, 98.31]

Radius of gyration: 17.38 Å; chains: 1; bounding box: 44×33×51 Å